Protein AF-A0A5C7P214-F1 (afdb_monomer)

Nearest PDB structures (foldseek):
  4w8j-assembly1_A-2  TM=6.999E-01  e=8.180E-03  Bacillus thuringiensis serovar kurstaki str. HD73
  2wze-assembly2_B  TM=5.175E-01  e=2.300E-03  Acetivibrio thermocellus
  1gui-assembly1_A  TM=6.132E-01  e=3.994E-02  Thermotoga maritima
  4mgs-assembly1_A  TM=5.971E-01  e=3.408E-02  Bacteroides intestinalis DSM 17393
  5w6h-assembly1_C  TM=5.940E-01  e=2.285E-01  Kuttervirus CBA120

Solvent-accessible surface area (backbone atoms only — not comparable to full-atom values): 7572 Å² total; per-residue (Å²): 140,76,83,78,77,77,73,70,56,55,68,32,50,71,78,71,66,60,56,79,63,84,76,89,75,86,83,85,65,83,89,51,86,39,69,43,53,26,35,41,37,36,36,30,27,17,68,43,75,91,44,52,28,37,42,33,43,30,18,44,100,90,15,54,40,76,40,76,37,60,26,26,91,57,75,43,82,42,71,47,80,35,53,39,45,46,61,76,48,98,83,52,97,32,58,66,34,52,39,55,48,60,78,50,79,97,42,44,35,42,38,61,46,76,47,78,41,79,56,63,94,73,85,83,83,130

Structure (mmCIF, N/CA/C/O backbone):
data_AF-A0A5C7P214-F1
#
_entry.id   AF-A0A5C7P214-F1
#
loop_
_atom_site.group_PDB
_atom_site.id
_atom_site.type_symbol
_atom_site.label_atom_id
_atom_site.label_alt_id
_atom_site.label_comp_id
_atom_site.label_asym_id
_atom_site.label_entity_id
_atom_site.label_seq_id
_atom_site.pdbx_PDB_ins_code
_atom_site.Cartn_x
_atom_site.Cartn_y
_atom_site.Cartn_z
_atom_site.occupancy
_atom_site.B_iso_or_equiv
_atom_site.auth_seq_id
_atom_site.auth_comp_id
_atom_site.auth_asym_id
_atom_site.auth_atom_id
_atom_site.pdbx_PDB_model_num
ATOM 1 N N . MET A 1 1 ? 6.852 28.311 -22.669 1.00 41.50 1 MET A N 1
ATOM 2 C CA . MET A 1 1 ? 6.961 26.924 -23.186 1.00 41.50 1 MET A CA 1
ATOM 3 C C . MET A 1 1 ? 8.107 26.269 -22.412 1.00 41.50 1 MET A C 1
ATOM 5 O O . MET A 1 1 ? 9.205 26.772 -22.540 1.00 41.50 1 MET A O 1
ATOM 9 N N . ARG A 1 2 ? 7.998 25.291 -21.508 1.00 35.28 2 ARG A N 1
ATOM 10 C CA . ARG A 1 2 ? 6.929 24.496 -20.879 1.00 35.28 2 ARG A CA 1
ATOM 11 C C . ARG A 1 2 ? 7.135 24.610 -19.356 1.00 35.28 2 ARG A C 1
ATOM 13 O O . ARG A 1 2 ? 8.279 24.630 -18.915 1.00 35.28 2 ARG A O 1
ATOM 20 N N . SER A 1 3 ? 6.060 24.676 -18.571 1.00 40.91 3 SER A N 1
ATOM 21 C CA . SER A 1 3 ? 6.145 24.506 -17.117 1.00 40.91 3 SER A CA 1
ATOM 22 C C . SER A 1 3 ? 6.740 23.128 -16.829 1.00 40.91 3 SER A C 1
ATOM 24 O O . SER A 1 3 ? 6.204 22.129 -17.315 1.00 40.91 3 SER A O 1
ATOM 26 N N . GLY A 1 4 ? 7.845 23.073 -16.083 1.00 34.03 4 GLY A N 1
ATOM 27 C CA . GLY A 1 4 ? 8.383 21.816 -15.575 1.00 34.03 4 GLY A CA 1
ATOM 28 C C . GLY A 1 4 ? 7.282 21.112 -14.798 1.00 34.03 4 GLY A C 1
ATOM 29 O O . GLY A 1 4 ? 6.747 21.669 -13.840 1.00 34.03 4 GLY A O 1
ATOM 30 N N . ALA A 1 5 ? 6.867 19.941 -15.276 1.00 37.94 5 ALA A N 1
ATOM 31 C CA . ALA A 1 5 ? 5.902 19.125 -14.569 1.00 37.94 5 ALA A CA 1
ATOM 32 C C . ALA A 1 5 ? 6.500 18.824 -13.193 1.00 37.94 5 ALA A C 1
ATOM 34 O O . ALA A 1 5 ? 7.517 18.145 -13.095 1.00 37.94 5 ALA A O 1
ATOM 35 N N . VAL A 1 6 ? 5.890 19.362 -12.138 1.00 38.62 6 VAL A N 1
ATOM 36 C CA . VAL A 1 6 ? 6.101 18.846 -10.789 1.00 38.62 6 VAL A CA 1
ATOM 37 C C . VAL A 1 6 ? 5.588 17.413 -10.857 1.00 38.62 6 VAL A C 1
ATOM 39 O O . VAL A 1 6 ? 4.375 17.202 -10.919 1.00 38.62 6 VAL A O 1
ATOM 42 N N . GLU A 1 7 ? 6.488 16.436 -10.979 1.00 43.38 7 GLU A N 1
ATOM 43 C CA . GLU A 1 7 ? 6.102 15.032 -10.929 1.00 43.38 7 GLU A CA 1
ATOM 44 C C . GLU A 1 7 ? 5.422 14.797 -9.580 1.00 43.38 7 GLU A C 1
ATOM 46 O O . GLU A 1 7 ? 6.048 14.800 -8.523 1.00 43.38 7 GLU A O 1
ATOM 51 N N . ARG A 1 8 ? 4.091 14.668 -9.615 1.00 37.62 8 ARG A N 1
ATOM 52 C CA . ARG A 1 8 ? 3.270 14.303 -8.463 1.00 37.62 8 ARG A CA 1
ATOM 53 C C . ARG A 1 8 ? 3.535 12.830 -8.174 1.00 37.62 8 ARG A C 1
ATOM 55 O O . ARG A 1 8 ? 2.832 11.958 -8.679 1.00 37.62 8 ARG A O 1
ATOM 62 N N . GLY A 1 9 ? 4.603 12.555 -7.441 1.00 43.03 9 GLY A N 1
ATOM 63 C CA . GLY A 1 9 ? 4.973 11.209 -7.047 1.00 43.03 9 GLY A CA 1
ATOM 64 C C . GLY A 1 9 ? 6.093 11.208 -6.021 1.00 43.03 9 GLY A C 1
ATOM 65 O O . GLY A 1 9 ? 6.875 12.151 -5.922 1.00 43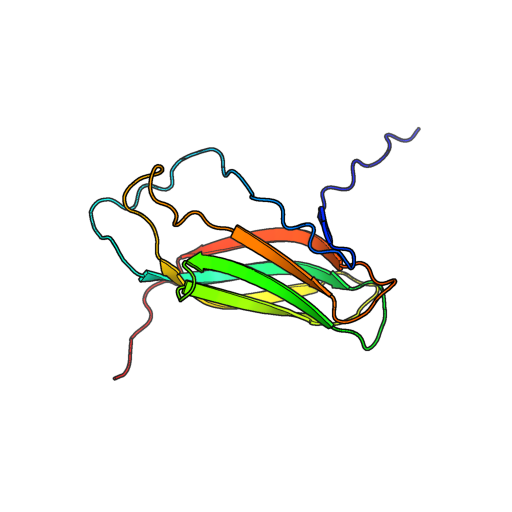.03 9 GLY A O 1
ATOM 66 N N . TRP A 1 10 ? 6.141 10.148 -5.229 1.00 53.34 10 TRP A N 1
ATOM 67 C CA . TRP A 1 10 ? 7.212 9.894 -4.274 1.00 53.34 10 TRP A CA 1
ATOM 68 C C . TRP A 1 10 ? 7.972 8.651 -4.727 1.00 53.34 10 TRP A C 1
ATOM 70 O O . TRP A 1 10 ? 7.375 7.712 -5.267 1.00 53.34 10 TRP A O 1
ATOM 80 N N . SER A 1 11 ? 9.295 8.676 -4.562 1.00 48.38 11 SER A N 1
ATOM 81 C CA . SER A 1 11 ? 10.170 7.570 -4.925 1.00 48.38 11 SER A CA 1
ATOM 82 C C . SER A 1 11 ? 10.790 6.934 -3.688 1.00 48.38 11 SER A C 1
ATOM 84 O O . SER A 1 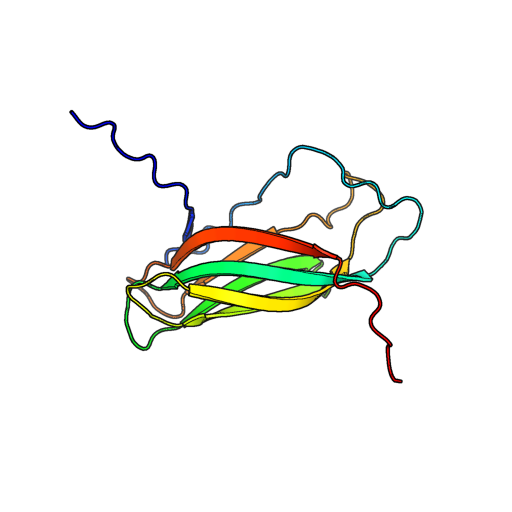11 ? 11.220 7.619 -2.760 1.00 48.38 11 SER A O 1
ATOM 86 N N . ALA A 1 12 ? 10.829 5.605 -3.676 1.00 55.31 12 ALA A N 1
ATOM 87 C CA . ALA A 1 12 ? 11.692 4.861 -2.771 1.00 55.31 12 ALA A CA 1
ATOM 88 C C . ALA A 1 12 ? 12.961 4.479 -3.546 1.00 55.31 12 ALA A C 1
ATOM 90 O O . ALA A 1 12 ? 12.887 4.101 -4.715 1.00 55.31 12 ALA A O 1
ATOM 91 N N . ALA A 1 13 ? 14.118 4.586 -2.902 1.00 53.00 13 ALA A N 1
ATOM 92 C CA . ALA A 1 13 ? 15.399 4.051 -3.363 1.00 53.00 13 ALA A CA 1
ATOM 93 C C . ALA A 1 13 ? 15.943 3.117 -2.270 1.00 53.00 13 ALA A C 1
ATOM 95 O O . ALA A 1 13 ? 15.498 3.196 -1.118 1.00 53.00 13 ALA A O 1
ATOM 96 N N . SER A 1 14 ? 16.877 2.216 -2.595 1.00 43.41 14 SER A N 1
ATOM 97 C CA . SER A 1 14 ? 17.492 1.367 -1.564 1.00 43.41 14 SER A CA 1
ATOM 98 C C . SER A 1 14 ? 18.135 2.250 -0.485 1.00 43.41 14 SER A C 1
ATOM 100 O O . SER A 1 14 ? 19.017 3.042 -0.804 1.00 43.41 14 SER A O 1
ATOM 102 N N . GLY A 1 15 ? 17.669 2.139 0.765 1.00 48.28 15 GLY A N 1
ATOM 103 C CA . GLY A 1 15 ? 18.063 3.048 1.854 1.00 48.28 15 GLY A CA 1
ATOM 104 C C . GLY A 1 15 ? 16.958 3.458 2.840 1.00 48.28 15 GLY A C 1
ATOM 105 O O . GLY A 1 15 ? 17.205 4.318 3.671 1.00 48.28 15 GLY A O 1
ATOM 106 N N . ALA A 1 16 ? 15.767 2.845 2.791 1.00 42.47 16 ALA A N 1
ATOM 107 C CA . ALA A 1 16 ? 14.696 3.016 3.789 1.00 42.47 16 ALA A CA 1
ATOM 108 C C . ALA A 1 16 ? 14.208 4.470 3.992 1.00 42.47 16 ALA A C 1
ATOM 110 O O . ALA A 1 16 ? 14.070 4.949 5.112 1.00 42.47 16 ALA A O 1
ATOM 111 N N . TYR A 1 17 ? 13.866 5.162 2.903 1.00 43.25 17 TYR A N 1
ATOM 112 C CA . TYR A 1 17 ? 13.250 6.496 2.952 1.00 43.25 17 TYR A CA 1
ATOM 113 C C . TYR A 1 17 ? 11.724 6.424 3.128 1.00 43.25 17 TYR A C 1
ATOM 115 O O . TYR A 1 17 ? 10.967 6.900 2.280 1.00 43.25 17 TYR A O 1
ATOM 123 N N . GLY A 1 18 ? 11.259 5.796 4.212 1.00 42.31 18 GLY A N 1
ATOM 124 C CA . GLY A 1 18 ? 9.851 5.877 4.604 1.00 42.31 18 GLY A CA 1
ATOM 125 C C . GLY A 1 18 ? 9.486 7.334 4.895 1.00 42.31 18 GLY A C 1
ATOM 126 O O . GLY A 1 18 ? 10.171 7.994 5.673 1.00 42.31 18 GLY A O 1
ATOM 127 N N . ARG A 1 19 ? 8.442 7.862 4.252 1.00 46.78 19 ARG A N 1
ATOM 128 C CA . ARG A 1 19 ? 7.885 9.182 4.577 1.00 46.78 19 ARG A CA 1
ATOM 129 C C . ARG A 1 19 ? 6.494 8.986 5.160 1.00 46.78 19 ARG A C 1
ATOM 131 O O . ARG A 1 19 ? 5.659 8.325 4.548 1.00 46.78 19 ARG A O 1
ATOM 138 N N . THR A 1 20 ? 6.250 9.563 6.330 1.00 43.78 20 THR A N 1
ATOM 139 C CA . THR A 1 20 ? 4.920 9.603 6.941 1.00 43.78 20 THR A CA 1
ATOM 140 C C . THR A 1 20 ? 4.050 10.571 6.148 1.00 43.78 20 THR A C 1
ATOM 142 O O . THR A 1 20 ? 4.428 11.724 5.945 1.00 43.78 20 THR A O 1
ATOM 145 N N . LEU A 1 21 ? 2.900 10.102 5.663 1.00 41.94 21 LEU A N 1
ATOM 146 C CA . LEU A 1 21 ? 1.887 10.974 5.083 1.00 41.94 21 LEU A CA 1
ATOM 147 C C . LEU A 1 21 ? 1.031 11.516 6.228 1.00 41.94 21 LEU A C 1
ATOM 149 O O . LEU A 1 21 ? 0.203 10.796 6.779 1.00 41.94 21 LEU A O 1
ATOM 153 N N . GLU A 1 22 ? 1.220 12.782 6.581 1.00 43.28 22 GLU A N 1
ATOM 154 C CA . GLU A 1 22 ? 0.275 13.486 7.444 1.00 43.28 22 GLU A CA 1
ATOM 155 C C . GLU A 1 22 ? -0.950 13.855 6.603 1.00 43.28 22 GLU A C 1
ATOM 157 O O . GLU A 1 22 ? -0.924 14.769 5.778 1.00 43.28 22 GLU A O 1
ATOM 162 N N . GLN A 1 23 ? -2.020 13.074 6.741 1.00 42.34 23 GLN A N 1
ATOM 163 C CA . GLN A 1 23 ? -3.290 13.375 6.096 1.00 42.34 23 GLN A CA 1
ATOM 164 C C . GLN A 1 23 ? -3.932 14.590 6.778 1.00 42.34 23 GLN A C 1
ATOM 166 O O . GLN A 1 23 ? -4.190 14.583 7.981 1.00 42.34 23 GLN A O 1
ATOM 171 N N . SER A 1 24 ? -4.225 15.632 6.000 1.00 33.31 24 SER A N 1
ATOM 172 C CA . SER A 1 24 ? -4.991 16.790 6.450 1.00 33.31 24 SER A CA 1
ATOM 173 C C . SER A 1 24 ? -6.493 16.471 6.471 1.00 33.31 24 SER A C 1
ATOM 175 O O . SER A 1 24 ? -7.156 16.456 5.437 1.00 33.31 24 SER A O 1
ATOM 177 N N . GLY A 1 25 ? -7.037 16.253 7.669 1.00 41.94 25 GLY A N 1
ATOM 178 C CA . GLY A 1 25 ? -8.480 16.302 7.944 1.00 41.94 25 GLY A CA 1
ATOM 179 C C . GLY A 1 25 ? -9.105 14.964 8.380 1.00 41.94 25 GLY A C 1
ATOM 180 O O . GLY A 1 25 ? -8.778 13.923 7.808 1.00 41.94 25 GLY A O 1
ATOM 181 N N . PRO A 1 26 ? -9.999 14.965 9.390 1.00 35.97 26 PRO A N 1
ATOM 182 C CA . PRO A 1 26 ? -10.506 13.744 10.010 1.00 35.97 26 PRO A CA 1
ATOM 183 C C . PRO A 1 26 ? -11.609 13.076 9.176 1.00 35.97 26 PRO A C 1
ATOM 185 O O . PRO A 1 26 ? -12.604 13.704 8.821 1.00 35.97 26 PRO A O 1
ATOM 188 N N . ILE A 1 27 ? -11.473 11.769 8.935 1.00 43.47 27 ILE A N 1
ATOM 189 C CA . ILE A 1 27 ? -12.622 10.888 8.694 1.00 43.47 27 ILE A CA 1
ATOM 190 C C . ILE A 1 27 ? -13.017 10.351 10.071 1.00 43.47 27 ILE A C 1
ATOM 192 O O . ILE A 1 27 ? -12.357 9.467 10.614 1.00 43.47 27 ILE A O 1
ATOM 196 N N . GLU A 1 28 ? -14.038 10.951 10.681 1.00 39.56 28 GLU A N 1
ATOM 197 C CA . GLU A 1 28 ? -14.525 10.550 12.002 1.00 39.56 28 GLU A CA 1
ATOM 198 C C . GLU A 1 28 ? -15.327 9.243 11.912 1.00 39.56 28 GLU A C 1
ATOM 200 O O . GLU A 1 28 ? -16.458 9.222 11.429 1.00 39.56 28 GLU A O 1
ATOM 205 N N . LEU A 1 29 ? -14.757 8.153 12.428 1.00 39.25 29 LEU A N 1
ATOM 206 C CA . LEU A 1 29 ? -15.496 6.961 12.844 1.00 39.25 29 LEU A CA 1
ATOM 207 C C . LEU A 1 29 ? -15.478 6.950 14.376 1.00 39.25 29 LEU A C 1
ATOM 209 O O . LEU A 1 29 ? -14.502 6.524 14.990 1.00 39.25 29 LEU A O 1
ATOM 213 N N . ARG A 1 30 ? -16.511 7.527 14.999 1.00 39.62 30 ARG A N 1
ATOM 214 C CA . ARG A 1 30 ? -16.588 7.653 16.461 1.00 39.62 30 ARG A CA 1
ATOM 215 C C . ARG A 1 30 ? -16.844 6.285 17.122 1.00 39.62 30 ARG A C 1
ATOM 217 O O . ARG A 1 30 ? -17.607 5.473 16.607 1.00 39.62 30 ARG A O 1
ATOM 224 N N . ASP A 1 31 ? -16.201 6.085 18.274 1.00 39.03 31 ASP A N 1
ATOM 225 C CA . ASP A 1 31 ? -16.523 5.125 19.348 1.00 39.03 31 ASP A CA 1
ATOM 226 C C . ASP A 1 31 ? -16.170 3.630 19.226 1.00 39.03 31 ASP A C 1
ATOM 228 O O . ASP A 1 31 ? -16.531 2.859 20.116 1.00 39.03 31 ASP A O 1
ATOM 232 N N . VAL A 1 32 ? -15.372 3.185 18.248 1.00 46.91 32 VAL A N 1
ATOM 233 C CA . VAL A 1 32 ? -14.799 1.822 18.299 1.00 46.91 32 VAL A CA 1
ATOM 234 C C . VAL A 1 32 ? -13.305 1.854 17.994 1.00 46.91 32 VAL A C 1
ATOM 236 O O . VAL A 1 32 ? -12.901 2.099 16.862 1.00 46.91 32 VAL A O 1
ATOM 239 N N . ASN A 1 33 ? -12.463 1.557 18.991 1.00 53.56 33 ASN A N 1
ATOM 240 C CA . ASN A 1 33 ? -11.090 1.112 18.734 1.00 53.56 33 ASN A CA 1
ATOM 241 C C . ASN A 1 33 ? -11.192 -0.225 17.994 1.00 53.56 33 ASN A C 1
ATOM 243 O O . ASN A 1 33 ? -11.383 -1.272 18.613 1.00 53.56 33 ASN A O 1
ATOM 247 N N . GLY A 1 34 ? -11.177 -0.162 16.668 1.00 62.00 34 GLY A N 1
ATOM 248 C CA . GLY A 1 34 ? -11.609 -1.255 15.814 1.00 62.00 34 GLY A CA 1
ATOM 249 C C . GLY A 1 34 ? -10.664 -1.482 14.649 1.00 62.00 34 GLY A C 1
ATOM 250 O O . GLY A 1 34 ? -9.951 -0.583 14.200 1.00 62.00 34 GLY A O 1
ATOM 251 N N . CYS A 1 35 ? -10.671 -2.717 14.160 1.00 76.19 35 CYS A N 1
ATOM 252 C CA . CYS A 1 35 ? -10.012 -3.101 12.924 1.00 76.19 35 CYS A CA 1
ATOM 253 C C . CYS A 1 35 ? -11.088 -3.200 11.843 1.00 76.19 35 CYS A C 1
ATOM 255 O O . CYS A 1 35 ? -11.959 -4.069 11.926 1.00 76.19 35 CYS A O 1
ATOM 257 N N . ILE A 1 36 ? -11.071 -2.288 10.872 1.00 77.06 36 ILE A N 1
ATOM 258 C CA . ILE A 1 36 ? -12.099 -2.233 9.825 1.00 77.06 36 ILE A CA 1
ATOM 259 C C . ILE A 1 36 ? -11.561 -2.803 8.513 1.00 77.06 36 ILE A C 1
ATOM 261 O O . ILE A 1 36 ? -10.374 -2.628 8.216 1.00 77.06 36 ILE A O 1
ATOM 265 N N . PRO A 1 37 ? -12.409 -3.459 7.702 1.00 85.62 37 PRO A N 1
ATOM 266 C CA . PRO A 1 37 ? -12.007 -3.867 6.369 1.00 85.62 37 PRO A CA 1
ATOM 267 C C . PRO A 1 37 ? -11.804 -2.633 5.486 1.00 85.62 37 PRO A C 1
ATOM 269 O O . PRO A 1 37 ? -12.664 -1.751 5.408 1.00 85.62 37 PRO A O 1
ATOM 272 N N . VAL A 1 38 ? -10.678 -2.586 4.786 1.00 84.50 38 VAL A N 1
ATOM 273 C CA . VAL A 1 38 ? -10.334 -1.541 3.824 1.00 84.50 38 VAL A CA 1
ATOM 274 C C . VAL A 1 38 ? -9.736 -2.146 2.566 1.00 84.50 38 VAL A C 1
ATOM 276 O O . VAL A 1 38 ? -8.990 -3.123 2.618 1.00 84.50 38 VAL A O 1
ATOM 279 N N . THR A 1 39 ? -10.014 -1.532 1.423 1.00 90.50 39 THR A N 1
ATOM 280 C CA . THR A 1 39 ? -9.269 -1.794 0.192 1.00 90.50 39 THR A CA 1
ATOM 281 C C . THR A 1 39 ? -8.202 -0.723 0.037 1.00 90.50 39 THR A C 1
ATOM 283 O O . THR A 1 39 ? -8.515 0.462 -0.085 1.00 90.50 39 THR A O 1
ATOM 286 N N . VAL A 1 40 ? -6.938 -1.139 0.019 1.00 91.44 40 VAL A N 1
ATOM 287 C CA . VAL A 1 40 ? -5.804 -0.261 -0.290 1.00 91.44 40 VAL A CA 1
ATOM 288 C C . VAL A 1 40 ? -5.455 -0.394 -1.768 1.00 91.44 40 VAL A C 1
ATOM 290 O O . VAL A 1 40 ? -5.432 -1.507 -2.301 1.00 91.44 40 VAL A O 1
ATOM 293 N N . ARG A 1 41 ? -5.194 0.729 -2.445 1.00 94.38 41 ARG A N 1
ATOM 294 C CA . ARG A 1 41 ? -4.760 0.765 -3.847 1.00 94.38 41 ARG A CA 1
ATOM 295 C C . ARG A 1 41 ? -3.582 1.709 -4.046 1.00 94.38 41 ARG A C 1
ATOM 297 O O . ARG A 1 41 ? -3.500 2.764 -3.417 1.00 94.38 41 ARG A O 1
ATOM 304 N N . ALA A 1 42 ? -2.696 1.343 -4.964 1.00 93.50 42 ALA A N 1
ATOM 305 C CA . ALA A 1 42 ? -1.569 2.161 -5.385 1.00 93.50 42 ALA A CA 1
ATOM 306 C C . ALA A 1 42 ? -1.416 2.126 -6.909 1.00 93.50 42 ALA A C 1
ATOM 308 O O . ALA A 1 42 ? -1.423 1.050 -7.508 1.00 93.50 42 ALA A O 1
ATOM 309 N N . TYR A 1 43 ? -1.241 3.294 -7.528 1.00 93.06 43 TYR A N 1
ATOM 310 C CA . TYR A 1 43 ? -0.798 3.407 -8.917 1.00 93.06 43 TYR A CA 1
ATOM 311 C C . TYR A 1 43 ? 0.710 3.632 -8.927 1.00 93.06 43 TYR A C 1
ATOM 313 O O . TYR A 1 43 ? 1.188 4.728 -8.604 1.00 93.06 43 TYR A O 1
ATOM 321 N N . ALA A 1 44 ? 1.455 2.576 -9.238 1.00 92.50 44 ALA A N 1
ATOM 322 C CA . ALA A 1 44 ? 2.892 2.512 -8.998 1.00 92.50 44 ALA A CA 1
ATOM 323 C C . ALA A 1 44 ? 3.647 1.786 -10.118 1.00 92.50 44 ALA A C 1
ATOM 325 O O . ALA A 1 44 ? 3.044 1.140 -10.979 1.00 92.50 44 ALA A O 1
ATOM 326 N N . ARG A 1 45 ? 4.977 1.895 -10.096 1.00 90.06 45 ARG A N 1
ATOM 327 C CA . ARG A 1 45 ? 5.895 1.098 -10.920 1.00 90.06 45 ARG A CA 1
ATOM 328 C C . ARG A 1 45 ? 7.221 0.861 -10.209 1.00 90.06 45 ARG A C 1
ATOM 330 O O . ARG A 1 45 ? 7.619 1.659 -9.362 1.00 90.06 45 ARG A O 1
ATOM 337 N N . VAL A 1 46 ? 7.929 -0.184 -10.624 1.00 89.19 46 VAL A N 1
ATOM 338 C CA . VAL A 1 46 ? 9.348 -0.399 -10.312 1.00 89.19 46 VAL A CA 1
ATOM 339 C C . VAL A 1 46 ? 10.127 -0.327 -11.621 1.00 89.19 46 VAL A C 1
ATOM 341 O O . VAL A 1 46 ? 9.840 -1.080 -12.549 1.00 89.19 46 VAL A O 1
ATOM 344 N N . LEU A 1 47 ? 11.091 0.596 -11.699 1.00 81.62 47 LEU A N 1
ATOM 345 C CA . LEU A 1 47 ? 11.845 0.971 -12.903 1.00 81.62 47 LEU A CA 1
ATOM 346 C C . LEU A 1 47 ? 12.892 -0.078 -13.335 1.00 81.62 47 LEU A C 1
ATOM 348 O O . LEU A 1 47 ? 14.052 0.251 -13.569 1.00 81.62 47 LEU A O 1
ATOM 352 N N . LYS A 1 48 ? 12.497 -1.352 -13.432 1.00 75.12 48 LYS A N 1
ATOM 353 C CA . LYS A 1 48 ? 13.264 -2.434 -14.065 1.00 75.12 48 LYS A CA 1
ATOM 354 C C . LYS A 1 48 ? 12.368 -3.657 -14.270 1.00 75.12 48 LYS A C 1
ATOM 356 O O . LYS A 1 48 ? 11.656 -4.059 -13.356 1.00 75.12 48 LYS A O 1
ATOM 361 N N . A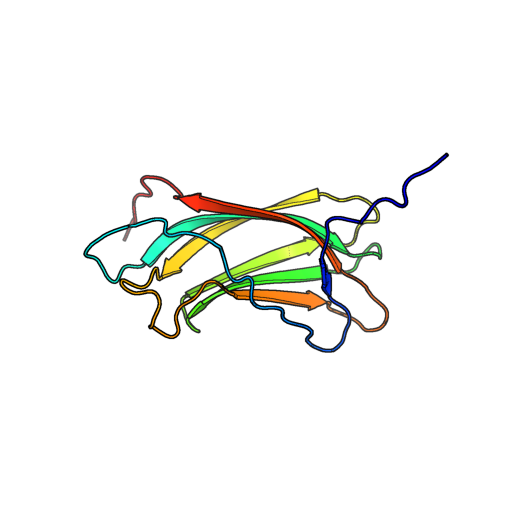SN A 1 49 ? 12.402 -4.249 -15.462 1.00 66.25 49 ASN A N 1
ATOM 362 C CA . ASN A 1 49 ? 11.645 -5.468 -15.753 1.00 66.25 49 ASN A CA 1
ATOM 363 C C . ASN A 1 49 ? 12.240 -6.661 -14.975 1.00 66.25 49 ASN A C 1
ATOM 365 O O . ASN A 1 49 ? 13.460 -6.769 -14.878 1.00 66.25 49 ASN A O 1
ATOM 369 N N . ALA A 1 50 ? 11.370 -7.550 -14.476 1.00 71.44 50 ALA A N 1
ATOM 370 C CA . ALA A 1 50 ? 11.660 -8.748 -13.660 1.00 71.44 50 ALA A CA 1
ATOM 371 C C . ALA A 1 50 ? 11.939 -8.541 -12.156 1.00 71.44 50 ALA A C 1
ATOM 373 O O . ALA A 1 50 ? 12.104 -9.522 -11.435 1.00 71.44 50 ALA A O 1
ATOM 374 N N . ASP A 1 51 ? 11.921 -7.304 -11.662 1.00 81.56 51 ASP A N 1
ATOM 375 C CA . ASP A 1 51 ? 12.095 -7.008 -10.237 1.00 81.56 51 ASP A CA 1
ATOM 376 C C . ASP A 1 51 ? 10.762 -6.780 -9.512 1.00 81.56 51 ASP A C 1
ATOM 378 O O . ASP A 1 51 ? 9.713 -6.637 -10.139 1.00 81.56 51 ASP A O 1
ATOM 382 N N . VAL A 1 52 ? 10.785 -6.746 -8.177 1.00 88.25 52 VAL A N 1
ATOM 383 C CA . VAL A 1 52 ? 9.599 -6.467 -7.355 1.00 88.25 52 VAL A CA 1
ATOM 384 C C . VAL A 1 52 ? 9.889 -5.427 -6.277 1.00 88.25 52 VAL A C 1
ATOM 386 O O . VAL A 1 52 ? 10.962 -5.390 -5.667 1.00 88.25 52 VAL A O 1
ATOM 389 N N . GLY A 1 53 ? 8.897 -4.578 -6.042 1.00 89.00 53 GLY A N 1
ATOM 390 C CA . GLY A 1 53 ? 8.825 -3.661 -4.915 1.00 89.00 53 GLY A CA 1
ATOM 391 C C . GLY A 1 53 ? 7.663 -4.036 -4.006 1.00 89.00 53 GLY A C 1
ATOM 392 O O . GLY A 1 53 ? 6.711 -4.692 -4.429 1.00 89.00 53 GLY A O 1
ATOM 393 N N . THR A 1 54 ? 7.726 -3.594 -2.760 1.00 91.50 54 THR A N 1
ATOM 394 C CA . THR A 1 54 ? 6.645 -3.752 -1.790 1.00 91.50 54 THR A CA 1
ATOM 395 C C . THR A 1 54 ? 6.227 -2.383 -1.287 1.00 91.50 54 THR A C 1
ATOM 397 O O . THR A 1 54 ? 7.067 -1.601 -0.836 1.00 91.50 54 THR A O 1
ATOM 400 N N . LEU A 1 55 ? 4.926 -2.112 -1.335 1.00 91.50 55 LEU A N 1
ATOM 401 C CA . LEU A 1 55 ? 4.292 -0.998 -0.639 1.00 91.50 55 LEU A CA 1
ATOM 402 C C . LEU A 1 55 ? 3.496 -1.545 0.538 1.00 91.50 55 LEU A C 1
ATOM 404 O O . LEU A 1 55 ? 2.519 -2.263 0.338 1.00 91.50 55 LEU A O 1
ATOM 408 N N . ARG A 1 56 ? 3.903 -1.194 1.754 1.00 90.50 56 ARG A N 1
ATOM 409 C CA . ARG A 1 56 ? 3.209 -1.550 2.987 1.00 90.50 56 ARG A CA 1
ATOM 410 C C . ARG A 1 56 ? 2.338 -0.399 3.454 1.00 90.50 56 ARG A C 1
ATOM 412 O O . ARG A 1 56 ? 2.855 0.685 3.678 1.00 90.50 56 ARG A O 1
ATOM 419 N N . PHE A 1 57 ? 1.060 -0.658 3.673 1.00 88.94 57 PHE A N 1
ATOM 420 C CA . PHE A 1 57 ? 0.145 0.205 4.417 1.00 88.94 57 PHE A CA 1
ATOM 421 C C . PHE A 1 57 ? 0.078 -0.333 5.842 1.00 88.94 57 PHE A C 1
ATOM 423 O O . PHE A 1 57 ? -0.280 -1.494 6.007 1.00 88.94 57 PHE A O 1
ATOM 430 N N . GLN A 1 58 ? 0.440 0.449 6.854 1.00 85.44 58 GLN A N 1
ATOM 431 C CA . GLN A 1 58 ? 0.539 -0.015 8.241 1.00 85.44 58 GLN A CA 1
ATOM 432 C C . GLN A 1 58 ? -0.068 1.009 9.196 1.00 85.44 58 GLN A C 1
ATOM 434 O O . GLN A 1 58 ? 0.252 2.186 9.107 1.00 85.44 58 GLN A O 1
ATOM 439 N N . THR A 1 59 ? -0.924 0.565 10.114 1.00 79.12 59 THR A N 1
ATOM 440 C CA . THR A 1 59 ? -1.451 1.400 11.213 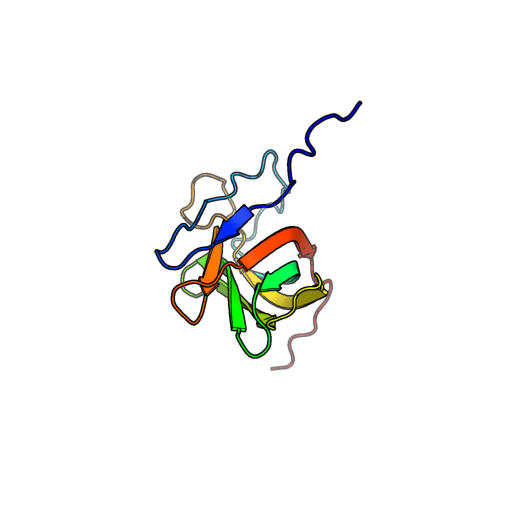1.00 79.12 59 THR A CA 1
ATOM 441 C C . THR A 1 59 ? -1.046 0.883 12.594 1.00 79.12 59 THR A C 1
ATOM 443 O O . THR A 1 59 ? -1.241 1.571 13.582 1.00 79.12 59 THR A O 1
ATOM 446 N N . ALA A 1 60 ? -0.485 -0.324 12.692 1.00 75.56 60 ALA A N 1
ATOM 447 C CA . ALA A 1 60 ? 0.208 -0.872 13.864 1.00 75.56 60 ALA A CA 1
ATOM 448 C C . ALA A 1 60 ? 1.039 -2.085 13.411 1.00 75.56 60 ALA A C 1
ATOM 450 O O . ALA A 1 60 ? 0.807 -2.600 12.319 1.00 75.56 60 ALA A O 1
ATOM 451 N N . ASP A 1 61 ? 1.951 -2.602 14.236 1.00 77.50 61 ASP A N 1
ATOM 452 C CA . ASP A 1 61 ? 2.838 -3.721 13.852 1.00 77.50 61 ASP A CA 1
ATOM 453 C C . ASP A 1 61 ? 2.100 -4.984 13.376 1.00 77.50 61 ASP A C 1
ATOM 455 O O . ASP A 1 61 ? 2.581 -5.708 12.508 1.00 77.50 61 ASP A O 1
ATOM 459 N N . TYR A 1 62 ? 0.901 -5.226 13.905 1.00 76.06 62 TYR A N 1
ATOM 460 C CA . TYR A 1 62 ? 0.035 -6.348 13.528 1.00 76.06 62 TYR A CA 1
ATOM 461 C C . TYR A 1 62 ? -1.045 -5.979 12.498 1.00 76.06 62 TYR A C 1
ATOM 463 O O . TYR A 1 62 ? -1.818 -6.836 12.079 1.00 76.06 62 TYR A O 1
ATOM 471 N N . SER A 1 63 ? -1.140 -4.704 12.119 1.00 81.44 63 SER A N 1
ATOM 472 C CA . SER A 1 63 ? -2.217 -4.139 11.308 1.00 81.44 63 SER A CA 1
ATOM 473 C C . SER A 1 63 ? -1.624 -3.511 10.055 1.00 81.44 63 SER A C 1
ATOM 475 O O . SER A 1 63 ? -1.336 -2.308 10.016 1.00 81.44 63 SER A O 1
ATOM 477 N N . TYR A 1 64 ? -1.388 -4.350 9.046 1.00 88.38 64 TYR A N 1
ATOM 478 C CA . TYR A 1 64 ? -0.755 -3.928 7.806 1.00 88.38 64 TYR A CA 1
ATOM 479 C C . TYR A 1 64 ? -1.229 -4.704 6.578 1.00 88.38 64 TYR A C 1
ATOM 481 O O . TYR A 1 64 ? -1.803 -5.792 6.664 1.00 88.38 64 TYR A O 1
ATOM 489 N N . ARG A 1 65 ? -0.931 -4.144 5.405 1.00 92.69 65 ARG A N 1
ATOM 490 C CA . ARG A 1 65 ? -1.083 -4.799 4.111 1.00 92.69 65 ARG A CA 1
ATOM 491 C C . ARG A 1 65 ? 0.061 -4.457 3.182 1.00 92.69 65 ARG A C 1
ATOM 493 O O . ARG A 1 65 ? 0.328 -3.286 2.931 1.00 92.69 65 ARG A O 1
ATOM 500 N N . ASP A 1 66 ? 0.638 -5.498 2.601 1.00 93.81 66 ASP A N 1
ATOM 501 C CA . ASP A 1 66 ? 1.644 -5.380 1.557 1.00 93.81 66 ASP A CA 1
ATOM 502 C C . ASP A 1 66 ? 0.999 -5.503 0.171 1.00 93.81 66 ASP A C 1
ATOM 504 O O . ASP A 1 66 ? 0.219 -6.421 -0.102 1.00 93.81 66 ASP A O 1
ATOM 508 N N . LEU A 1 67 ? 1.335 -4.562 -0.708 1.00 94.75 67 LEU A N 1
ATOM 509 C CA . LEU A 1 67 ? 1.100 -4.634 -2.143 1.00 94.75 67 LEU A CA 1
ATOM 510 C C . LEU A 1 67 ? 2.428 -4.913 -2.841 1.00 94.75 67 LEU A C 1
ATOM 512 O O . LEU A 1 67 ? 3.373 -4.130 -2.729 1.00 94.75 67 LEU A O 1
ATOM 516 N N . THR A 1 68 ? 2.491 -6.016 -3.583 1.00 94.12 68 THR A N 1
ATOM 517 C CA . THR A 1 68 ? 3.630 -6.328 -4.449 1.00 94.12 68 THR A CA 1
ATOM 518 C C . THR A 1 68 ? 3.490 -5.560 -5.757 1.00 94.12 68 THR A C 1
ATOM 520 O O . THR A 1 68 ? 2.564 -5.803 -6.528 1.00 94.12 68 THR A O 1
ATOM 523 N N . VAL A 1 69 ? 4.413 -4.635 -6.004 1.00 91.81 69 VAL A N 1
ATOM 524 C CA . VAL A 1 69 ? 4.520 -3.861 -7.242 1.00 91.81 69 VAL A CA 1
ATOM 525 C C . VAL A 1 69 ? 5.488 -4.585 -8.168 1.00 91.81 69 VAL A C 1
ATOM 527 O O . VAL A 1 69 ? 6.671 -4.724 -7.858 1.00 91.81 69 VAL A O 1
ATOM 530 N N . THR A 1 70 ? 4.992 -5.050 -9.307 1.00 89.94 70 THR A N 1
ATOM 531 C CA . THR A 1 70 ? 5.813 -5.742 -10.302 1.00 89.94 70 THR A CA 1
ATOM 532 C C . THR A 1 70 ? 6.636 -4.764 -11.136 1.00 89.94 70 THR A C 1
ATOM 534 O O . THR A 1 70 ? 6.176 -3.674 -11.488 1.00 89.94 70 THR A O 1
ATOM 537 N N . GLY A 1 71 ? 7.853 -5.179 -11.472 1.00 87.12 71 GLY A N 1
ATOM 538 C CA . GLY A 1 71 ? 8.798 -4.477 -12.327 1.00 87.12 71 GLY A CA 1
ATOM 539 C C . GLY A 1 71 ? 8.241 -4.220 -13.716 1.00 87.12 71 GLY A C 1
ATOM 540 O O . GLY A 1 71 ? 7.954 -5.158 -14.458 1.00 87.12 71 GLY A O 1
ATOM 541 N N . SER A 1 72 ? 8.087 -2.943 -14.052 1.00 85.62 72 SER A N 1
ATOM 542 C CA . SER A 1 72 ? 7.559 -2.480 -15.330 1.00 85.62 72 SER A CA 1
ATOM 543 C C . SER A 1 72 ? 7.972 -1.033 -15.569 1.00 85.62 72 SER A C 1
ATOM 545 O O 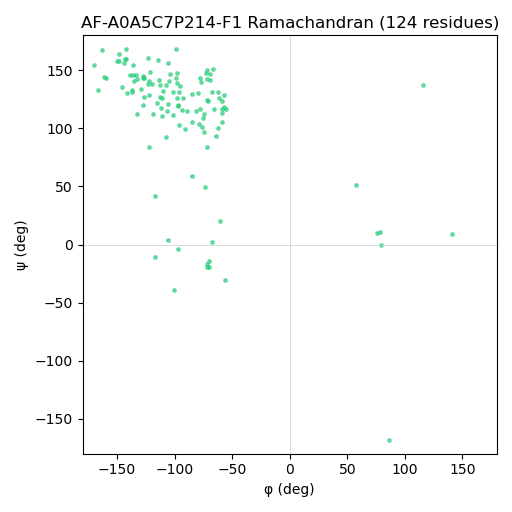. SER A 1 72 ? 7.978 -0.203 -14.658 1.00 85.62 72 SER A O 1
ATOM 547 N N . THR A 1 73 ? 8.264 -0.689 -16.820 1.00 82.06 73 THR A N 1
ATOM 548 C CA . THR A 1 73 ? 8.469 0.711 -17.221 1.00 82.06 73 THR A CA 1
ATOM 549 C C . THR A 1 73 ? 7.167 1.521 -17.189 1.00 82.06 73 THR A C 1
ATOM 551 O O . THR A 1 73 ? 7.209 2.754 -17.108 1.00 82.06 73 THR A O 1
ATOM 554 N N . SER A 1 74 ? 6.018 0.843 -17.217 1.00 89.88 74 SER A N 1
ATOM 555 C CA . SER A 1 74 ? 4.679 1.435 -17.173 1.00 89.88 74 SER A CA 1
ATOM 556 C C . SER A 1 74 ? 4.107 1.406 -15.758 1.00 89.88 74 SER A C 1
ATOM 558 O O . SER A 1 74 ? 4.345 0.474 -14.994 1.00 89.88 74 SER A O 1
ATOM 560 N N . PHE A 1 75 ? 3.308 2.417 -15.420 1.00 91.19 75 PHE A N 1
ATOM 561 C CA . PHE A 1 75 ? 2.527 2.402 -14.185 1.00 91.19 75 PHE A CA 1
ATOM 562 C C . PHE A 1 75 ? 1.355 1.425 -14.287 1.00 91.19 75 PHE A C 1
ATOM 564 O O . PHE A 1 75 ? 0.763 1.265 -15.355 1.00 91.19 75 PHE A O 1
ATOM 571 N N . GLY A 1 76 ? 1.003 0.814 -13.159 1.00 93.69 76 GLY A N 1
ATOM 572 C CA . GLY A 1 76 ? -0.150 -0.071 -13.030 1.00 93.69 76 GLY A CA 1
ATOM 573 C C . GLY A 1 76 ? -0.851 0.113 -11.689 1.00 93.69 76 GLY A C 1
ATOM 574 O O . GLY A 1 76 ? -0.267 0.642 -10.740 1.00 93.69 76 GLY A O 1
ATOM 575 N N . TRP A 1 77 ? -2.116 -0.307 -11.625 1.00 95.12 77 TRP A N 1
ATOM 576 C CA . TRP A 1 77 ? -2.874 -0.362 -10.377 1.00 95.12 77 TRP A CA 1
ATOM 577 C C . TRP A 1 77 ? -2.602 -1.669 -9.639 1.00 95.12 77 TRP A C 1
ATOM 579 O O . TRP A 1 77 ? -2.743 -2.751 -10.203 1.00 95.12 77 TRP A O 1
ATOM 589 N N . TYR A 1 78 ? -2.278 -1.543 -8.358 1.00 95.00 78 TYR A N 1
ATOM 590 C CA . TYR A 1 78 ? -2.129 -2.641 -7.412 1.00 95.00 78 TYR A CA 1
ATOM 591 C C . TYR A 1 78 ? -3.135 -2.437 -6.292 1.00 95.00 78 TYR A C 1
ATOM 593 O O . TYR A 1 78 ? -3.326 -1.307 -5.841 1.00 95.00 78 TYR A O 1
ATOM 601 N N . ALA A 1 79 ? -3.784 -3.509 -5.850 1.00 94.25 79 ALA A N 1
ATOM 602 C CA . ALA A 1 79 ? -4.823 -3.434 -4.835 1.00 94.25 79 ALA A CA 1
ATOM 603 C C . ALA A 1 79 ? -4.800 -4.647 -3.906 1.00 94.25 79 ALA A C 1
ATOM 605 O O . ALA A 1 79 ? -4.337 -5.727 -4.277 1.00 94.25 79 ALA A O 1
ATOM 606 N N . GLY A 1 80 ? -5.327 -4.471 -2.699 1.00 91.75 80 GLY A N 1
ATOM 607 C CA . GLY A 1 80 ? -5.494 -5.553 -1.741 1.00 91.75 80 GLY A CA 1
ATOM 608 C C . GLY A 1 80 ? -6.496 -5.195 -0.655 1.00 91.75 80 GLY A C 1
ATOM 609 O O . GLY A 1 80 ? -6.564 -4.046 -0.222 1.00 91.75 80 GLY A O 1
ATOM 610 N N . LEU A 1 81 ? -7.258 -6.195 -0.217 1.00 90.88 81 LEU A N 1
ATOM 611 C CA . LEU A 1 81 ? -8.085 -6.098 0.980 1.00 90.88 81 LEU A CA 1
ATOM 612 C C . LEU A 1 81 ? -7.195 -6.228 2.223 1.00 90.88 81 LEU A C 1
ATOM 614 O O . LEU A 1 81 ? -6.260 -7.036 2.251 1.00 90.88 81 LEU A O 1
ATOM 618 N N . ALA A 1 82 ? -7.491 -5.429 3.237 1.00 87.31 82 ALA A N 1
ATOM 619 C CA . ALA A 1 82 ? -6.802 -5.398 4.514 1.00 87.31 82 ALA A CA 1
ATOM 620 C C . ALA A 1 82 ? -7.801 -5.155 5.643 1.00 87.31 82 ALA A C 1
ATOM 622 O O . ALA A 1 82 ? -8.869 -4.597 5.415 1.00 87.31 82 ALA A O 1
ATOM 623 N N . TRP A 1 83 ? -7.420 -5.505 6.866 1.00 84.88 83 TRP A N 1
ATOM 624 C CA . TRP A 1 83 ? -8.081 -5.011 8.066 1.00 84.88 83 TRP A CA 1
ATOM 625 C C . TRP A 1 83 ? -7.097 -4.091 8.760 1.00 84.88 83 TRP A C 1
ATOM 627 O O . TRP A 1 83 ? -6.051 -4.550 9.219 1.00 84.88 83 TRP A O 1
ATOM 637 N N . LEU A 1 84 ? -7.396 -2.793 8.750 1.00 83.50 84 LEU A N 1
ATOM 638 C CA . LEU A 1 84 ? -6.533 -1.792 9.359 1.00 83.50 84 LEU A CA 1
ATOM 639 C C . LEU A 1 84 ? -7.197 -1.233 10.614 1.00 83.50 84 LEU A C 1
ATOM 641 O O . LEU A 1 84 ? -8.373 -0.862 10.613 1.00 83.50 84 LEU A O 1
ATOM 645 N N . ARG A 1 85 ? -6.419 -1.170 11.693 1.00 78.62 85 ARG A N 1
ATOM 646 C CA . ARG A 1 85 ? -6.776 -0.479 12.924 1.00 78.62 85 ARG A CA 1
ATOM 647 C C . ARG A 1 85 ? -6.951 1.001 12.634 1.00 78.62 85 ARG A C 1
ATOM 649 O O . ARG A 1 85 ? -6.059 1.613 12.046 1.00 78.62 85 ARG A O 1
ATOM 656 N N . VAL A 1 86 ? -8.063 1.554 13.097 1.00 73.38 86 VAL A N 1
ATOM 657 C CA . VAL A 1 86 ? -8.326 2.991 13.074 1.00 73.38 86 VAL A CA 1
ATOM 658 C C . VAL A 1 86 ? -8.318 3.486 14.520 1.00 73.38 86 VAL A C 1
ATOM 660 O O . VAL A 1 86 ? -9.115 2.998 15.327 1.00 73.38 86 VAL A O 1
ATOM 663 N N . PRO A 1 87 ? -7.396 4.387 14.902 1.00 60.16 87 PRO A N 1
ATOM 664 C CA . PRO A 1 87 ? -7.391 4.931 16.249 1.00 60.16 87 PRO A CA 1
ATOM 665 C C . PRO A 1 87 ? -8.597 5.839 16.485 1.00 60.16 87 PRO A C 1
ATOM 667 O O . PRO A 1 87 ? -9.028 6.572 15.601 1.00 60.16 87 PRO A O 1
ATOM 670 N N . VAL A 1 88 ? -9.087 5.837 17.725 1.00 55.12 88 VAL A N 1
ATOM 671 C CA . VAL A 1 88 ? -10.189 6.703 18.182 1.00 55.12 88 VAL A CA 1
ATOM 672 C C . VAL A 1 88 ? -9.738 8.169 18.315 1.00 55.12 88 VAL A C 1
ATOM 674 O O . VAL A 1 88 ? -10.559 9.082 18.282 1.00 55.12 88 VAL A O 1
ATOM 677 N N . HIS A 1 89 ? -8.425 8.416 18.409 1.00 52.09 89 HIS A N 1
ATOM 678 C CA . HIS A 1 89 ? -7.843 9.750 18.548 1.00 52.09 89 HIS A CA 1
ATOM 679 C C . HIS A 1 89 ? -6.583 9.919 17.700 1.00 52.09 89 HIS A C 1
ATOM 681 O O . HIS A 1 89 ? -5.770 9.005 17.587 1.00 52.09 89 HIS A O 1
ATOM 687 N N . ALA A 1 90 ? -6.377 11.135 17.188 1.00 51.88 90 ALA A N 1
ATOM 688 C CA . ALA A 1 90 ? -5.182 11.531 16.441 1.00 51.88 90 ALA A CA 1
ATOM 689 C C . ALA A 1 90 ? -3.889 11.575 17.288 1.00 51.88 90 ALA A C 1
ATOM 691 O O . ALA A 1 90 ? -2.851 11.966 16.776 1.00 51.88 90 ALA A O 1
ATOM 692 N N . SER A 1 91 ? -3.946 11.224 18.577 1.00 50.94 91 SER A N 1
ATOM 693 C CA . SER A 1 91 ? -2.809 11.234 19.506 1.00 50.94 91 SER A CA 1
ATOM 694 C C . SER A 1 91 ? -2.273 9.841 19.846 1.00 50.94 91 SER A C 1
ATOM 696 O O . SER A 1 91 ? -1.423 9.721 20.722 1.00 50.94 91 SER A O 1
ATOM 698 N N . LEU A 1 92 ? -2.811 8.780 19.239 1.00 54.00 92 LEU A N 1
ATOM 699 C CA . LEU A 1 92 ? -2.337 7.412 19.452 1.00 54.00 92 LEU A CA 1
ATOM 700 C C . LEU A 1 92 ? -1.402 7.011 18.311 1.00 54.00 92 LEU A C 1
ATOM 702 O O . LEU A 1 92 ? -1.695 7.323 17.161 1.00 54.00 92 LEU A O 1
ATOM 706 N N . ASP A 1 93 ? -0.352 6.245 18.629 1.00 56.75 93 ASP A N 1
ATOM 707 C CA . ASP A 1 93 ? 0.750 5.777 17.754 1.00 56.75 93 ASP A CA 1
ATOM 708 C C . ASP A 1 93 ? 0.329 4.907 16.543 1.00 56.75 93 ASP A C 1
ATOM 710 O O . ASP A 1 93 ? 1.122 4.150 15.990 1.00 56.75 93 ASP A O 1
ATOM 714 N N . SER A 1 94 ? -0.935 4.971 16.127 1.00 62.50 94 SER A N 1
ATOM 715 C CA . SER A 1 94 ? -1.555 4.122 15.109 1.00 62.50 94 SER A CA 1
ATOM 716 C C . SER A 1 94 ? -2.024 4.901 13.877 1.00 62.50 94 SER A C 1
ATOM 718 O O . SER A 1 94 ? -3.097 4.666 13.323 1.00 62.50 94 SER A O 1
ATOM 720 N N . HIS A 1 95 ? -1.201 5.851 13.435 1.00 71.06 95 HIS A N 1
ATOM 721 C CA . HIS A 1 95 ? -1.402 6.560 12.172 1.00 71.06 95 HIS A CA 1
ATOM 722 C C . HIS A 1 95 ? -1.103 5.659 10.971 1.00 71.06 95 HIS A C 1
ATOM 724 O O . HIS A 1 95 ? -0.241 4.783 11.040 1.00 71.06 95 HIS A O 1
ATOM 730 N N . LEU A 1 96 ? -1.781 5.902 9.845 1.00 78.50 96 LEU A N 1
ATOM 731 C CA . LEU A 1 96 ? -1.462 5.221 8.594 1.00 78.50 96 LEU A CA 1
ATOM 732 C C . LEU A 1 96 ? -0.073 5.637 8.101 1.00 78.50 96 LEU A C 1
ATOM 734 O O . LEU A 1 96 ? 0.167 6.783 7.728 1.00 78.50 96 LEU A O 1
ATOM 738 N N . GLN A 1 97 ? 0.820 4.664 8.039 1.00 82.38 97 GLN A N 1
ATOM 739 C CA . GLN A 1 97 ? 2.130 4.749 7.424 1.00 82.38 97 GLN A CA 1
ATOM 740 C C . GLN A 1 97 ? 2.106 4.012 6.088 1.00 82.38 97 GLN A C 1
ATOM 742 O O . GLN A 1 97 ? 1.514 2.936 5.970 1.00 82.38 97 GLN A O 1
ATOM 747 N N . VAL A 1 98 ? 2.783 4.575 5.085 1.00 85.31 98 VAL A N 1
ATOM 748 C CA . VAL A 1 98 ? 3.022 3.892 3.812 1.00 85.31 98 VAL A CA 1
ATOM 749 C C . VAL A 1 98 ? 4.524 3.734 3.612 1.00 85.31 98 VAL A C 1
ATOM 751 O O . VAL A 1 98 ? 5.248 4.713 3.450 1.00 85.31 98 VAL A O 1
ATOM 754 N N . LEU A 1 99 ? 5.004 2.494 3.650 1.00 86.12 99 LEU A N 1
ATOM 755 C CA . LEU A 1 99 ? 6.426 2.165 3.600 1.00 86.12 99 LEU A CA 1
ATOM 756 C C . LEU A 1 99 ? 6.749 1.491 2.267 1.00 86.12 99 LEU A C 1
ATOM 758 O O . LEU A 1 99 ? 6.127 0.499 1.894 1.00 86.12 99 LEU A O 1
ATOM 762 N N . GLY A 1 100 ? 7.733 2.023 1.548 1.00 85.94 100 GLY A N 1
ATOM 763 C CA . GLY A 1 100 ? 8.220 1.442 0.301 1.00 85.94 100 GLY A CA 1
ATOM 764 C C . GLY A 1 100 ? 9.520 0.673 0.504 1.00 85.94 100 GLY A C 1
ATOM 765 O O . GLY A 1 100 ? 10.471 1.204 1.079 1.00 85.94 100 GLY A O 1
ATOM 766 N N . LYS A 1 101 ? 9.592 -0.555 -0.013 1.00 85.38 101 LYS A N 1
ATOM 767 C CA . LYS A 1 101 ? 10.825 -1.349 -0.091 1.00 85.38 101 LYS A CA 1
ATOM 768 C C . LYS A 1 101 ? 11.040 -1.842 -1.514 1.00 85.38 101 LYS A C 1
ATOM 770 O O . LYS A 1 101 ? 10.090 -2.168 -2.216 1.00 85.38 101 LYS A O 1
ATOM 775 N N . ILE A 1 102 ? 12.300 -1.920 -1.922 1.00 85.75 102 ILE A N 1
ATOM 776 C CA . ILE A 1 102 ? 12.703 -2.429 -3.231 1.00 85.75 102 ILE A CA 1
ATOM 777 C C . ILE A 1 102 ? 13.660 -3.596 -3.021 1.00 85.75 102 ILE A C 1
ATOM 779 O O . ILE A 1 102 ? 14.462 -3.575 -2.083 1.00 85.75 102 ILE A O 1
ATOM 783 N N . GLY A 1 103 ? 13.526 -4.631 -3.850 1.00 74.56 103 GLY A N 1
ATOM 784 C CA . GLY A 1 103 ? 14.245 -5.891 -3.684 1.00 74.56 103 GLY A CA 1
ATOM 785 C C . GLY A 1 103 ? 15.743 -5.832 -3.988 1.00 74.56 103 GLY A C 1
ATOM 786 O O . GLY A 1 103 ? 16.464 -6.744 -3.593 1.00 74.56 103 GLY A O 1
ATOM 787 N N . SER A 1 104 ? 16.245 -4.805 -4.681 1.00 73.44 104 SER A N 1
ATOM 788 C CA . SER A 1 104 ? 17.665 -4.730 -5.055 1.00 73.44 104 SER A CA 1
ATOM 789 C C . SER A 1 104 ? 18.198 -3.299 -5.161 1.00 73.44 104 SER A C 1
ATOM 791 O O . SER A 1 104 ? 17.451 -2.335 -5.330 1.00 73.44 104 SER A O 1
ATOM 793 N N . ALA A 1 105 ? 19.522 -3.166 -5.042 1.00 72.19 105 ALA A N 1
ATOM 794 C CA . ALA A 1 105 ? 20.231 -1.896 -5.170 1.00 72.19 105 ALA A CA 1
ATOM 795 C C . ALA A 1 105 ? 20.154 -1.336 -6.603 1.00 72.19 105 ALA A C 1
ATOM 797 O O . ALA A 1 105 ? 20.060 -2.087 -7.573 1.00 72.19 105 ALA A O 1
ATOM 798 N N . GLY A 1 106 ? 20.209 -0.006 -6.734 1.00 72.19 106 GLY A N 1
ATOM 799 C CA . GLY A 1 106 ? 20.175 0.682 -8.035 1.00 72.19 106 GLY A CA 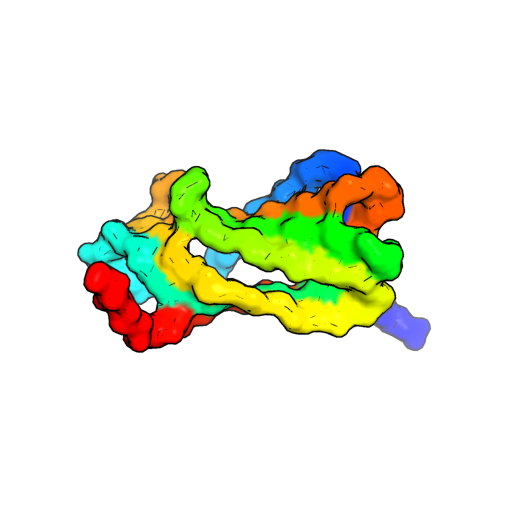1
ATOM 800 C C . GLY A 1 106 ? 18.794 0.736 -8.700 1.00 72.19 106 GLY A C 1
ATOM 801 O O . GLY A 1 106 ? 18.689 1.122 -9.859 1.00 72.19 106 GLY A O 1
ATOM 802 N N . GLN A 1 107 ? 17.740 0.353 -7.980 1.00 75.81 107 GLN A N 1
ATOM 803 C CA . GLN A 1 107 ? 16.359 0.407 -8.450 1.00 75.81 107 GLN A CA 1
ATOM 804 C C . GLN A 1 107 ? 15.587 1.549 -7.797 1.00 75.81 107 GLN A C 1
ATOM 806 O O . GLN A 1 107 ? 15.883 1.982 -6.681 1.00 75.81 107 GLN A O 1
ATOM 811 N N . GLN A 1 108 ? 14.543 1.977 -8.500 1.00 81.62 108 GLN A N 1
ATOM 812 C CA . GLN A 1 108 ? 13.622 3.007 -8.056 1.00 81.62 108 GLN A CA 1
ATOM 813 C C . GLN A 1 108 ? 12.186 2.505 -8.195 1.00 81.62 108 GLN A C 1
ATOM 815 O O . GLN A 1 108 ? 11.798 1.938 -9.220 1.00 81.62 108 GLN A O 1
ATOM 820 N N . MET A 1 109 ? 11.401 2.731 -7.150 1.00 85.69 109 MET A N 1
ATOM 821 C CA . MET A 1 109 ? 9.956 2.555 -7.164 1.00 85.69 109 MET A CA 1
ATOM 822 C C . MET A 1 109 ? 9.324 3.932 -7.147 1.00 85.69 109 MET A C 1
ATOM 824 O O . MET A 1 109 ? 9.757 4.792 -6.384 1.00 85.69 109 MET A O 1
ATOM 828 N N . GLU A 1 110 ? 8.298 4.122 -7.961 1.00 87.56 110 GLU A N 1
ATOM 829 C CA . GLU A 1 110 ? 7.544 5.366 -8.033 1.00 87.56 110 GLU A CA 1
ATOM 830 C C . GLU A 1 110 ? 6.075 5.095 -7.772 1.00 87.56 110 GLU A C 1
ATOM 832 O O . GLU A 1 110 ? 5.499 4.146 -8.310 1.00 87.56 110 GLU A O 1
ATOM 837 N N . VAL A 1 111 ? 5.458 5.977 -6.994 1.00 88.25 111 VAL A N 1
ATOM 838 C CA . VAL A 1 111 ? 4.029 5.940 -6.699 1.00 88.25 111 VAL A CA 1
ATOM 839 C C . VAL A 1 111 ? 3.429 7.294 -7.037 1.00 88.25 111 VAL A C 1
ATOM 841 O O . VAL A 1 111 ? 3.906 8.323 -6.560 1.00 88.25 111 VAL A O 1
ATOM 844 N N . ARG A 1 112 ? 2.374 7.292 -7.853 1.00 88.81 112 ARG A N 1
ATOM 845 C CA . ARG A 1 112 ? 1.662 8.514 -8.266 1.00 88.81 112 ARG A CA 1
ATOM 846 C C . ARG A 1 112 ? 0.374 8.732 -7.492 1.00 88.81 112 ARG A C 1
ATOM 848 O O . ARG A 1 112 ? 0.056 9.863 -7.143 1.00 88.81 112 ARG A O 1
ATOM 855 N N . TYR A 1 113 ? -0.355 7.653 -7.224 1.00 86.19 113 TYR A N 1
ATOM 856 C CA . TYR A 1 113 ? -1.638 7.716 -6.537 1.00 86.19 113 TYR A CA 1
ATOM 857 C C . TYR A 1 113 ? -1.720 6.637 -5.469 1.00 86.19 113 TYR A C 1
ATOM 859 O O . TYR A 1 113 ? -1.274 5.508 -5.679 1.00 86.19 113 TYR A O 1
ATOM 867 N N . LEU A 1 114 ? -2.310 7.007 -4.338 1.00 88.56 114 LEU A N 1
ATOM 868 C CA . LEU A 1 114 ? -2.657 6.128 -3.233 1.00 88.56 114 LEU A CA 1
ATOM 869 C C . LEU A 1 114 ? -4.133 6.331 -2.928 1.00 88.56 114 LEU A C 1
ATOM 871 O O . LEU A 1 114 ? -4.637 7.452 -3.007 1.00 88.56 114 LEU A O 1
ATOM 875 N N . GLN A 1 115 ? -4.808 5.252 -2.570 1.00 85.44 115 GLN A N 1
ATOM 876 C CA . GLN A 1 115 ? -6.210 5.281 -2.194 1.00 85.44 115 GLN A CA 1
ATOM 877 C C . GLN A 1 115 ? -6.447 4.245 -1.101 1.00 85.44 115 GLN A C 1
ATOM 879 O O . GLN A 1 115 ? -5.966 3.116 -1.193 1.00 85.44 115 GLN A O 1
ATOM 884 N N . VAL A 1 116 ? -7.199 4.633 -0.078 1.00 84.62 116 VAL A N 1
ATOM 885 C CA . VAL A 1 116 ? -7.694 3.733 0.962 1.00 84.62 116 VAL A CA 1
ATOM 886 C C . VAL A 1 116 ? -9.192 3.955 1.051 1.00 84.62 116 VAL A C 1
ATOM 888 O O . VAL A 1 116 ? -9.636 5.075 1.288 1.00 84.62 116 VAL A O 1
ATOM 891 N N . GLU A 1 117 ? -9.963 2.901 0.816 1.00 82.81 117 GLU A N 1
ATOM 892 C CA . GLU A 1 117 ? -11.423 2.940 0.888 1.00 82.81 117 GLU A CA 1
ATOM 893 C C . GLU A 1 117 ? -11.923 1.940 1.912 1.00 82.81 117 GLU A C 1
ATOM 895 O O . GLU A 1 117 ? -11.344 0.865 2.072 1.00 82.81 117 GLU A O 1
ATOM 900 N N . TYR A 1 118 ? -13.040 2.262 2.557 1.00 81.56 118 TYR A N 1
ATOM 901 C CA . TYR A 1 118 ? -13.781 1.281 3.333 1.00 81.56 118 TYR A CA 1
ATOM 902 C C . TYR A 1 118 ? -14.174 0.096 2.437 1.00 81.56 118 TYR A C 1
ATOM 904 O O . TYR A 1 118 ? -14.730 0.291 1.357 1.00 81.56 118 TYR A O 1
ATOM 912 N N . GLY A 1 119 ? -13.865 -1.129 2.870 1.00 70.81 119 GLY A N 1
ATOM 913 C CA . GLY A 1 119 ? -14.078 -2.346 2.075 1.00 70.81 119 GLY A CA 1
ATOM 914 C C . GLY A 1 119 ? -15.553 -2.719 1.890 1.00 70.81 119 GLY A C 1
ATOM 915 O O . GLY A 1 119 ? -15.882 -3.511 1.014 1.00 70.81 119 GLY A O 1
ATOM 916 N N . GLY A 1 120 ? -16.452 -2.117 2.672 1.00 66.62 120 GLY A N 1
ATOM 917 C CA . GLY A 1 120 ? -17.863 -2.488 2.711 1.00 66.62 120 GLY A CA 1
ATOM 918 C C . GLY A 1 120 ? -18.139 -3.633 3.691 1.00 66.62 120 GLY A C 1
ATOM 919 O O . GLY A 1 120 ? -17.298 -3.996 4.518 1.00 66.62 120 GLY A O 1
ATOM 920 N N . HIS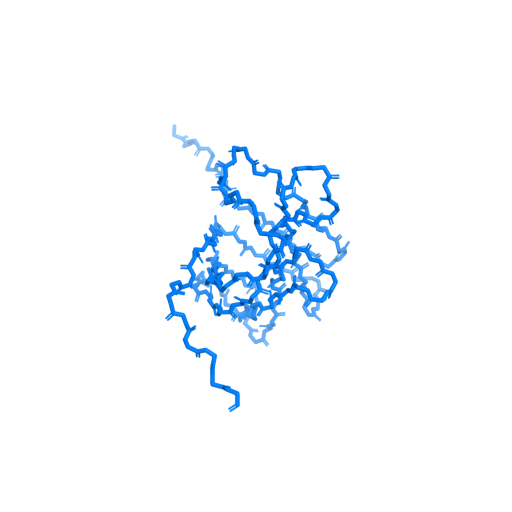 A 1 121 ? -19.345 -4.199 3.617 1.00 57.25 121 HIS A N 1
ATOM 921 C CA . HIS A 1 121 ? -19.765 -5.312 4.469 1.00 57.25 121 HIS A CA 1
ATOM 922 C C . HIS A 1 121 ? -19.103 -6.620 4.016 1.00 57.25 121 HIS A C 1
ATOM 924 O O . HIS A 1 121 ? -19.587 -7.295 3.111 1.00 57.25 121 HIS A O 1
ATOM 930 N N . HIS A 1 122 ? -17.998 -6.990 4.660 1.00 58.47 122 HIS A N 1
ATOM 931 C CA . HIS A 1 122 ? -17.391 -8.310 4.502 1.00 58.47 122 HIS A CA 1
ATOM 932 C C . HIS A 1 122 ? -17.921 -9.259 5.579 1.00 58.47 122 HIS A C 1
ATOM 934 O O . HIS A 1 122 ? -17.841 -8.960 6.770 1.00 58.47 122 HIS A O 1
ATOM 940 N N . VAL A 1 123 ? -18.451 -10.409 5.160 1.00 53.06 123 VAL A N 1
ATOM 941 C CA . VAL A 1 123 ? -18.845 -11.483 6.078 1.00 53.06 123 VAL A CA 1
ATOM 942 C C . VAL A 1 123 ? -17.582 -12.222 6.510 1.00 53.06 123 VAL A C 1
ATOM 944 O O . VAL A 1 123 ? -16.890 -12.812 5.681 1.00 53.06 123 VAL A O 1
ATOM 947 N N . LEU A 1 124 ? -17.273 -12.177 7.806 1.00 49.12 124 LEU A N 1
ATOM 948 C CA . LEU A 1 124 ? -16.284 -13.065 8.406 1.00 49.12 124 LEU A CA 1
ATOM 949 C C . LEU A 1 124 ? -16.923 -14.449 8.523 1.00 49.12 124 LEU A C 1
ATOM 951 O O . LEU A 1 124 ? -17.880 -14.624 9.275 1.00 49.12 124 LEU A O 1
ATOM 955 N N . VAL A 1 125 ? -16.421 -15.414 7.758 1.00 45.28 125 VAL A N 1
ATOM 956 C CA . VAL A 1 125 ? -16.756 -16.826 7.960 1.00 45.28 125 VAL A CA 1
ATOM 957 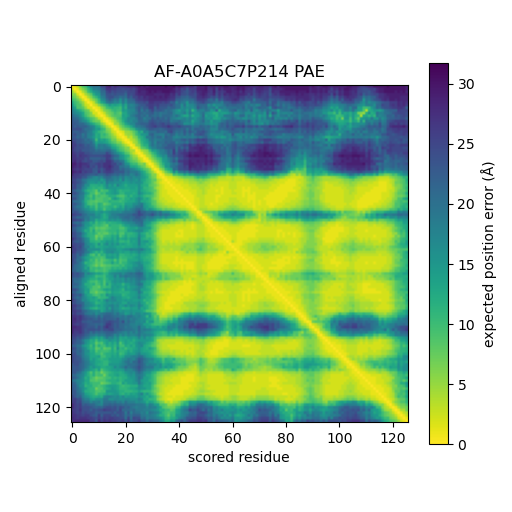C C . VAL A 1 125 ? -15.725 -17.373 8.945 1.00 45.28 125 VAL A C 1
ATOM 959 O O . VAL A 1 125 ? -14.530 -17.332 8.648 1.00 45.28 125 VAL A O 1
ATOM 962 N N . GLN A 1 126 ? -16.186 -17.771 10.133 1.00 39.03 126 GLN A N 1
ATOM 963 C CA . GLN A 1 126 ? -15.372 -18.451 11.147 1.00 39.03 126 GLN A CA 1
ATOM 964 C C . GLN A 1 126 ? -15.274 -19.944 10.851 1.00 39.03 126 GLN A C 1
ATOM 966 O O . GLN A 1 126 ? -16.283 -20.508 10.368 1.00 39.03 126 GLN A O 1
#

Secondary structure (DSSP, 8-state):
---------EEEETTT-------SS-----S--EEEEEEEEEEEEESSTT-EEEEEEEEETTEEEEEEEEB-SS-EEEEEEEEEEE-SSTTSS---EEEEEESSTT-EEEEEEEEEEE--------

pLDDT: mean 70.05, std 20.1, range [33.31, 95.12]

Mean predicted aligned error: 11.77 Å

Radius of gyration: 16.14 Å; Cα contacts (8 Å, |Δi|>4): 277; chains: 1; bounding box: 40×45×43 Å

Foldseek 3Di:
DDPDPPQQKDKDAPDWPWDFDPDPDDPDPADDQFFFKKKKKWFKAKAAAPWWKWKWWFQDPVFIDIWIHHHDPHTDMTMDIGGHGDDNDPPDSRGTTITMDTPDHPMMMMTNDIDMGGPPDDDDDD

Sequence (126 aa):
MRSGAVERGWSAASGAYGRTLEQSGPIELRDVNGCIPVTVRAYARVLKNADVGTLRFQTADYSYRDLTVTGSTSFGWY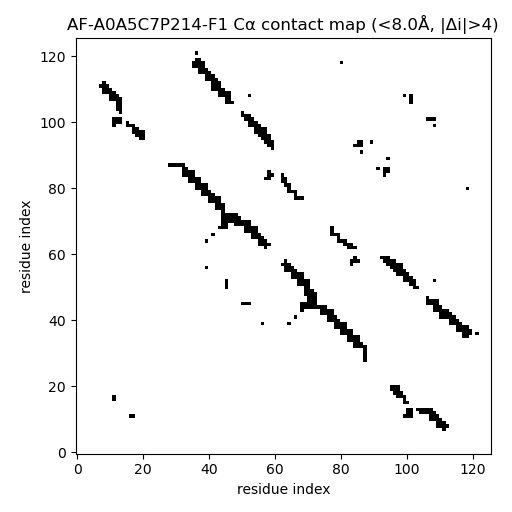AGLAWLRVPVHASLDSHLQVLGKIGSAGQQMEVRYLQVEYGGHHVLVQ